Protein AF-A0A7Y3AX02-F1 (afdb_monomer)

pLDDT: mean 86.73, std 17.58, range [39.56, 98.75]

Radius of gyration: 23.25 Å; Cα contacts (8 Å, |Δi|>4):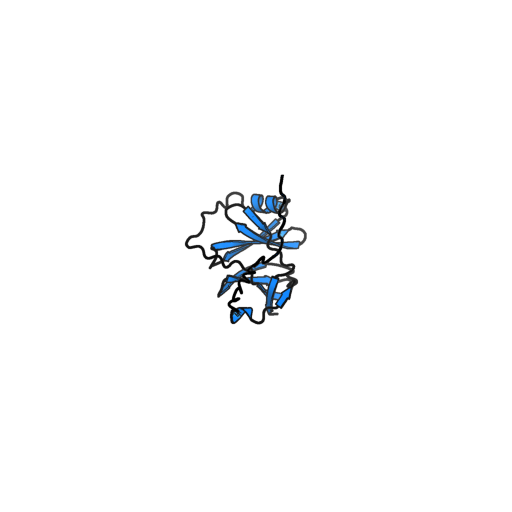 264; chains: 1; bounding box: 37×85×59 Å

Sequence (149 aa):
MKALKWGLALTGIILIFVAAETDKTSKITSNFTKGNPGIASMDKLAFGPEGILLIGDTKNAAIYAINTLDFKERAEAEEVNLKGLDQKIASSLGTTADQIQINDMAVNPISKSIYFSVNIIDGTPVLLKLKGQEFEHISLKDVSYDKIE

Solvent-accessible surface area (backbone atoms only — not comparable to full-atom values): 9103 Å² total; per-residue (Å²): 142,83,90,82,90,82,82,87,80,89,79,85,82,79,82,80,80,77,78,79,77,77,74,79,77,46,83,86,59,67,79,44,46,78,32,56,85,74,81,62,35,46,62,38,56,42,60,49,79,98,43,27,38,36,34,34,15,76,79,72,58,29,42,36,42,34,53,76,82,62,67,62,72,45,96,66,72,77,89,71,84,65,79,61,46,57,50,53,50,18,52,72,70,76,51,50,47,91,45,48,44,78,57,33,68,33,60,33,83,40,36,50,38,40,35,36,25,32,34,37,76,88,59,51,60,42,47,33,34,43,57,83,91,45,74,42,79,59,76,55,71,70,31,41,30,46,74,50,115

Mean predicted aligned error: 9.45 Å

Nearest PDB structures (foldseek):
  7pqh-assembly1_G  TM=2.485E-01  e=2.200E-01  Saccharomyces cerevisiae
  8g6f-assembly1_a  TM=6.626E-01  e=3.742E+00  Plasmodium falciparum Dd2
  8wt1-assembly1_H  TM=3.449E-01  e=4.715E+00  Geobacillus stearothermophilus ATCC 12980
  7wb4-assembly1_e  TM=2.553E-01  e=6.296E+00  Xenopus laevis

Structure (mmCIF, N/CA/C/O backbone):
data_AF-A0A7Y3AX02-F1
#
_entry.id   AF-A0A7Y3AX02-F1
#
loop_
_atom_site.group_PDB
_atom_site.id
_atom_site.type_symbol
_atom_site.label_atom_id
_atom_site.label_alt_id
_atom_site.label_comp_id
_atom_site.label_asym_id
_atom_site.label_entity_id
_atom_site.label_seq_id
_atom_site.pdbx_PDB_ins_code
_atom_site.Cartn_x
_atom_site.Cartn_y
_atom_site.Cartn_z
_atom_site.occupancy
_atom_site.B_iso_or_equiv
_atom_site.auth_seq_id
_atom_site.auth_comp_id
_atom_site.auth_asym_id
_atom_site.auth_atom_id
_atom_site.pdbx_PDB_model_num
ATOM 1 N N . MET A 1 1 ? 4.503 69.801 -35.755 1.00 48.28 1 MET A N 1
ATOM 2 C CA . MET A 1 1 ? 3.618 69.160 -36.751 1.00 48.28 1 MET A CA 1
ATOM 3 C C . MET A 1 1 ? 4.472 68.467 -37.796 1.00 48.28 1 MET A C 1
ATOM 5 O O . MET A 1 1 ? 5.161 69.167 -38.523 1.00 48.28 1 MET A O 1
ATOM 9 N N . LYS A 1 2 ? 4.463 67.131 -37.811 1.00 39.56 2 LYS A N 1
ATOM 10 C CA . LYS A 1 2 ? 4.639 66.238 -38.973 1.00 39.56 2 LYS A CA 1
ATOM 11 C C . LYS A 1 2 ? 4.629 64.806 -38.434 1.00 39.56 2 LYS A C 1
ATOM 13 O O . LYS A 1 2 ? 5.525 64.406 -37.701 1.00 39.56 2 LYS A O 1
ATOM 18 N N . ALA A 1 3 ? 3.541 64.100 -38.715 1.00 45.62 3 ALA A N 1
ATOM 19 C CA . ALA A 1 3 ? 3.373 62.687 -38.421 1.00 45.62 3 ALA A CA 1
ATOM 20 C C . ALA A 1 3 ? 4.117 61.856 -39.472 1.00 45.62 3 ALA A C 1
ATOM 22 O O . ALA A 1 3 ? 4.104 62.218 -40.648 1.00 45.62 3 ALA A O 1
ATOM 23 N N . LEU A 1 4 ? 4.703 60.728 -39.067 1.00 43.66 4 LEU A N 1
ATOM 24 C CA . LEU A 1 4 ? 5.120 59.689 -40.002 1.00 43.66 4 LEU A CA 1
ATOM 25 C C . LEU A 1 4 ? 4.962 58.316 -39.334 1.00 43.66 4 LEU A C 1
ATOM 27 O O . LEU A 1 4 ? 5.770 57.909 -38.507 1.00 43.66 4 LEU A O 1
ATOM 31 N N . LYS A 1 5 ? 3.858 57.641 -39.666 1.00 47.25 5 LYS A N 1
ATOM 32 C CA . LYS A 1 5 ? 3.598 56.234 -39.345 1.00 47.25 5 LYS A CA 1
ATOM 33 C C . LYS A 1 5 ? 4.244 55.368 -40.419 1.00 47.25 5 LYS A C 1
ATOM 35 O O . LYS A 1 5 ? 3.891 55.543 -41.580 1.00 47.25 5 LYS A O 1
ATOM 40 N N . TRP A 1 6 ? 5.106 54.428 -40.042 1.00 53.38 6 TRP A N 1
ATOM 41 C CA . TRP A 1 6 ? 5.475 53.275 -40.871 1.00 53.38 6 TRP A CA 1
ATOM 42 C C . TRP A 1 6 ? 5.346 52.026 -39.998 1.00 53.38 6 TRP A C 1
ATOM 44 O O . TRP A 1 6 ? 5.856 51.995 -38.880 1.00 53.38 6 TRP A O 1
ATOM 54 N N . GLY A 1 7 ? 4.551 51.067 -40.471 1.00 46.38 7 GLY A N 1
ATOM 55 C CA . GLY A 1 7 ? 4.242 49.816 -39.785 1.00 46.38 7 GLY A CA 1
ATOM 56 C C . GLY A 1 7 ? 5.002 48.611 -40.342 1.00 46.38 7 GLY A C 1
ATOM 57 O O . GLY A 1 7 ? 5.780 48.747 -41.282 1.00 46.38 7 GLY A O 1
ATOM 58 N N . LEU A 1 8 ? 4.646 47.447 -39.777 1.00 48.16 8 LEU A N 1
ATOM 59 C CA . LEU A 1 8 ? 5.100 46.070 -40.051 1.00 48.16 8 LEU A CA 1
ATOM 60 C C . LEU A 1 8 ? 6.547 45.760 -39.596 1.00 48.16 8 LEU A C 1
ATOM 62 O O . LEU A 1 8 ? 7.438 46.571 -39.769 1.00 48.16 8 LEU A O 1
ATOM 66 N N . ALA A 1 9 ? 6.870 44.612 -38.996 1.00 43.00 9 ALA A N 1
ATOM 67 C CA . ALA A 1 9 ? 6.220 43.307 -39.055 1.00 43.00 9 ALA A CA 1
ATOM 68 C C . ALA A 1 9 ? 6.463 42.473 -37.780 1.00 43.00 9 ALA A C 1
ATOM 70 O O . ALA A 1 9 ? 7.479 42.611 -37.102 1.00 43.00 9 ALA A O 1
ATOM 71 N N . LEU A 1 10 ? 5.505 41.584 -37.501 1.00 48.69 10 LEU A N 1
ATOM 72 C CA . LEU A 1 10 ? 5.609 40.463 -36.571 1.00 48.69 10 LEU A CA 1
ATOM 73 C C . LEU A 1 10 ? 6.804 39.563 -36.914 1.00 48.69 10 LEU A C 1
ATOM 75 O O . LEU A 1 10 ? 6.893 39.116 -38.051 1.00 48.69 10 LEU A O 1
ATOM 79 N N . THR A 1 11 ? 7.550 39.131 -35.898 1.00 46.09 11 THR A N 1
ATOM 80 C CA . THR A 1 11 ? 7.994 37.730 -35.771 1.00 46.09 11 THR A CA 1
ATOM 81 C C . THR A 1 11 ? 8.148 37.399 -34.290 1.00 46.09 11 THR A C 1
ATOM 83 O O . THR A 1 11 ? 9.202 37.606 -33.693 1.00 46.09 11 THR A O 1
ATOM 86 N N . GLY A 1 12 ? 7.068 36.912 -33.677 1.00 46.16 12 GLY A N 1
ATOM 87 C CA . GLY A 1 12 ? 7.151 36.213 -32.401 1.00 46.16 12 GLY A CA 1
ATOM 88 C C . GLY A 1 12 ? 7.689 34.811 -32.659 1.00 46.16 12 GLY A C 1
ATOM 89 O O . GLY A 1 12 ? 6.967 33.963 -33.173 1.00 46.16 12 GLY A O 1
ATOM 90 N N . ILE A 1 13 ? 8.957 34.572 -32.339 1.00 48.41 13 ILE A N 1
ATOM 91 C CA . ILE A 1 13 ? 9.505 33.218 -32.281 1.00 48.41 13 ILE A CA 1
ATOM 92 C C . ILE A 1 13 ? 9.170 32.683 -30.888 1.00 48.41 13 ILE A C 1
ATOM 94 O O . ILE A 1 13 ? 9.857 32.981 -29.914 1.00 48.41 13 ILE A O 1
ATOM 98 N N . ILE A 1 14 ? 8.078 31.927 -30.784 1.00 47.50 14 ILE A N 1
ATOM 99 C CA . ILE A 1 14 ? 7.813 31.089 -29.614 1.00 47.50 14 ILE A CA 1
ATOM 100 C C . ILE A 1 14 ? 8.584 29.788 -29.843 1.00 47.50 14 ILE A C 1
ATOM 102 O O . ILE A 1 14 ? 8.160 28.926 -30.609 1.00 47.50 14 ILE A O 1
ATOM 106 N N . LEU A 1 15 ? 9.749 29.668 -29.207 1.00 44.44 15 LEU A N 1
ATOM 107 C CA . LEU A 1 15 ? 10.471 28.402 -29.097 1.00 44.44 15 LEU A CA 1
ATOM 108 C C . LEU A 1 15 ? 9.724 27.518 -28.095 1.00 44.44 15 LEU A C 1
ATOM 110 O O . LEU A 1 15 ? 9.893 27.651 -26.885 1.00 44.44 15 LEU A O 1
ATOM 114 N N . ILE A 1 16 ? 8.879 26.624 -28.603 1.00 53.28 16 ILE A N 1
ATOM 115 C CA . ILE A 1 16 ? 8.335 25.524 -27.809 1.00 53.28 16 ILE A CA 1
ATOM 116 C C . ILE A 1 16 ? 9.463 24.500 -27.661 1.00 53.28 16 ILE A C 1
ATOM 118 O O . ILE A 1 16 ? 9.708 23.693 -28.555 1.00 53.28 16 ILE A O 1
ATOM 122 N N . PHE A 1 17 ? 10.177 24.549 -26.538 1.00 49.47 17 PHE A N 1
ATOM 123 C CA . PHE A 1 17 ? 11.014 23.435 -26.109 1.00 49.47 17 PHE A CA 1
ATOM 124 C C . PHE A 1 17 ? 10.088 22.307 -25.649 1.00 49.47 17 PHE A C 1
ATOM 126 O O . PHE A 1 17 ? 9.631 22.287 -24.509 1.00 49.47 17 PHE A O 1
ATOM 133 N N . VAL A 1 18 ? 9.786 21.371 -26.550 1.00 55.69 18 VAL A N 1
ATOM 134 C CA . VAL A 1 18 ? 9.287 20.055 -26.146 1.00 55.69 18 VAL A CA 1
ATOM 135 C C . VAL A 1 18 ? 10.484 19.316 -25.560 1.00 55.69 18 VAL A C 1
ATOM 137 O O . VAL A 1 18 ? 11.343 18.827 -26.292 1.00 55.69 18 VAL A O 1
ATOM 140 N N . ALA A 1 19 ? 10.580 19.288 -24.232 1.00 54.16 19 ALA A N 1
ATOM 141 C CA . ALA A 1 19 ? 11.444 18.337 -23.556 1.00 54.16 19 ALA A CA 1
ATOM 142 C C . ALA A 1 19 ? 10.863 16.944 -23.827 1.00 54.16 19 ALA A C 1
ATOM 144 O O . ALA A 1 19 ? 9.838 16.569 -23.265 1.00 54.16 19 ALA A O 1
ATOM 145 N N . ALA A 1 20 ? 11.473 16.206 -24.752 1.00 47.69 20 ALA A N 1
ATOM 146 C CA . ALA A 1 20 ? 11.227 14.781 -24.865 1.00 47.69 20 ALA A CA 1
ATOM 147 C C . ALA A 1 20 ? 11.852 14.126 -23.628 1.00 47.69 20 ALA A C 1
ATOM 149 O O . ALA A 1 20 ? 13.065 13.926 -23.570 1.00 47.69 20 ALA A O 1
ATOM 150 N N . GLU A 1 21 ? 11.039 13.847 -22.612 1.00 49.75 21 GLU A N 1
ATOM 151 C CA . GLU A 1 21 ? 11.429 12.922 -21.556 1.00 49.75 21 GLU A CA 1
ATOM 152 C C . GLU A 1 21 ? 11.563 11.544 -22.208 1.00 49.75 21 GLU A C 1
ATOM 154 O O . GLU A 1 21 ? 10.583 10.909 -22.592 1.00 49.75 21 GLU A O 1
ATOM 159 N N . THR A 1 22 ? 12.800 11.097 -22.423 1.00 49.03 22 THR A N 1
ATOM 160 C CA . THR A 1 22 ? 13.074 9.685 -22.691 1.00 49.03 22 THR A CA 1
ATOM 161 C C . THR A 1 22 ? 12.684 8.906 -21.446 1.00 49.03 22 THR A C 1
ATOM 163 O O . THR A 1 22 ? 13.494 8.756 -20.529 1.00 49.03 22 THR A O 1
ATOM 166 N N . ASP A 1 23 ? 11.445 8.421 -21.419 1.00 56.19 23 ASP A N 1
ATOM 167 C CA . ASP A 1 23 ? 11.031 7.356 -20.520 1.00 56.19 23 ASP A CA 1
ATOM 168 C C . ASP A 1 23 ? 12.013 6.203 -20.720 1.00 56.19 23 ASP A C 1
ATOM 170 O O . ASP A 1 23 ? 12.037 5.544 -21.762 1.00 56.19 23 ASP A O 1
ATOM 174 N N . LYS A 1 24 ? 12.881 5.974 -19.732 1.00 56.22 24 LYS A N 1
ATOM 175 C CA . LYS A 1 24 ? 13.666 4.745 -19.665 1.00 56.22 24 LYS A CA 1
ATOM 176 C C . LYS A 1 24 ? 12.666 3.619 -19.437 1.00 56.22 24 LYS A C 1
ATOM 178 O O . LYS A 1 24 ? 12.346 3.299 -18.297 1.00 56.22 24 LYS A O 1
ATOM 183 N N . THR A 1 25 ? 12.131 3.052 -20.515 1.00 56.31 25 THR A N 1
ATOM 184 C CA . THR A 1 25 ? 11.247 1.893 -20.432 1.00 56.31 25 THR A CA 1
ATOM 185 C C . THR A 1 25 ? 12.063 0.745 -19.857 1.00 56.31 25 THR A C 1
ATOM 187 O O . THR A 1 25 ? 12.933 0.178 -20.520 1.00 56.31 25 THR A O 1
ATOM 190 N N . SER A 1 26 ? 11.839 0.452 -18.580 1.00 72.44 26 SER A N 1
ATOM 191 C CA . SER A 1 26 ? 12.460 -0.689 -17.931 1.00 72.44 26 SER A CA 1
ATOM 192 C C . SER A 1 26 ? 11.988 -1.978 -18.594 1.00 72.44 26 SER A C 1
ATOM 194 O O . SER A 1 26 ? 10.818 -2.125 -18.956 1.00 72.44 26 SER A O 1
ATOM 196 N N . LYS A 1 27 ? 12.894 -2.954 -18.707 1.00 82.88 27 LYS A N 1
ATOM 197 C CA . LYS A 1 27 ? 12.533 -4.300 -19.161 1.00 82.88 27 LYS A CA 1
ATOM 198 C C . LYS A 1 27 ? 11.466 -4.921 -18.245 1.00 82.88 27 LYS A C 1
ATOM 200 O O . LYS A 1 27 ? 10.611 -5.645 -18.747 1.00 82.88 27 LYS A O 1
ATOM 205 N N . ILE A 1 28 ? 11.491 -4.613 -16.944 1.00 84.88 28 ILE A N 1
ATOM 206 C CA . ILE A 1 28 ? 10.581 -5.171 -15.931 1.00 84.88 28 ILE A CA 1
ATOM 207 C C . ILE A 1 28 ? 9.157 -4.634 -16.105 1.00 84.88 28 ILE A C 1
ATOM 209 O O . ILE A 1 28 ? 8.206 -5.397 -15.987 1.00 84.88 28 ILE A O 1
ATOM 213 N N . THR A 1 29 ? 8.996 -3.351 -16.438 1.00 91.00 29 THR A N 1
ATOM 214 C CA . THR A 1 29 ? 7.672 -2.709 -16.546 1.00 91.00 29 THR A CA 1
ATOM 215 C C . THR A 1 29 ? 7.134 -2.637 -17.974 1.00 91.00 29 THR A C 1
ATOM 217 O O . THR A 1 29 ? 6.061 -2.086 -18.202 1.00 91.00 29 THR A O 1
ATOM 220 N N . SER A 1 30 ? 7.846 -3.214 -18.947 1.00 89.56 30 SER A N 1
ATOM 221 C CA . SER A 1 30 ? 7.499 -3.132 -20.373 1.00 89.56 30 SER A CA 1
ATOM 222 C C . SER A 1 30 ? 6.123 -3.715 -20.726 1.00 89.56 30 SER A C 1
ATOM 224 O O . SER A 1 30 ? 5.490 -3.242 -21.666 1.00 89.56 30 SER A O 1
ATOM 226 N N . ASN A 1 31 ? 5.643 -4.690 -19.948 1.00 91.56 31 ASN A N 1
ATOM 227 C CA . ASN A 1 31 ? 4.339 -5.335 -20.133 1.00 91.56 31 ASN A CA 1
ATOM 228 C C . ASN A 1 31 ? 3.250 -4.797 -19.195 1.00 91.56 31 ASN A C 1
ATOM 230 O O . ASN A 1 31 ? 2.142 -5.330 -19.186 1.00 91.56 31 ASN A O 1
ATOM 234 N N . PHE A 1 32 ? 3.544 -3.769 -18.393 1.00 96.06 32 PHE A N 1
ATOM 235 C CA . PHE A 1 32 ? 2.556 -3.233 -17.466 1.00 96.06 32 PHE A CA 1
ATOM 236 C C . PHE A 1 32 ? 1.424 -2.558 -18.240 1.00 96.06 32 PHE A C 1
ATOM 238 O O . PHE A 1 32 ? 1.636 -1.832 -19.214 1.00 96.06 32 PHE A O 1
ATOM 245 N N . THR A 1 33 ? 0.208 -2.764 -17.758 1.00 96.44 33 THR A N 1
ATOM 246 C CA . THR A 1 33 ? -0.993 -2.092 -18.253 1.00 96.44 33 THR A CA 1
ATOM 247 C C . THR A 1 33 ? -1.342 -0.917 -17.345 1.00 96.44 33 THR A C 1
ATOM 249 O O . THR A 1 33 ? -0.938 -0.884 -16.185 1.00 96.44 33 THR A O 1
ATOM 252 N N . LYS A 1 34 ? -2.068 0.080 -17.864 1.00 97.12 34 LYS A N 1
ATOM 253 C CA . LYS A 1 34 ? -2.569 1.201 -17.056 1.00 97.12 34 LYS A CA 1
ATOM 254 C C . LYS A 1 34 ? -4.038 1.009 -16.703 1.00 97.12 34 LYS A C 1
ATOM 256 O O . LYS A 1 34 ? -4.830 0.617 -17.559 1.00 97.12 34 LYS A O 1
ATOM 261 N N . GLY A 1 35 ? -4.393 1.318 -15.461 1.00 97.31 35 GLY A N 1
ATOM 262 C CA . GLY A 1 35 ? -5.774 1.364 -14.996 1.00 97.31 35 GLY A CA 1
ATOM 263 C C . GLY A 1 35 ? -5.899 1.008 -13.520 1.00 97.31 35 GLY A C 1
ATOM 264 O O . GLY A 1 35 ? -4.959 1.171 -12.744 1.00 97.31 35 GLY A O 1
ATOM 265 N N . ASN A 1 36 ? -7.072 0.506 -13.137 1.00 97.25 36 ASN A N 1
ATOM 266 C CA . ASN A 1 36 ? -7.322 0.027 -11.784 1.00 97.25 36 ASN A CA 1
ATOM 267 C C . ASN A 1 36 ? -7.053 -1.489 -11.699 1.00 97.25 36 ASN A C 1
ATOM 269 O O . ASN A 1 36 ? -7.736 -2.242 -12.396 1.00 97.25 36 ASN A O 1
ATOM 273 N N . PRO A 1 37 ? -6.114 -1.953 -10.854 1.00 96.75 37 PRO A N 1
ATOM 274 C CA . PRO A 1 37 ? -5.799 -3.374 -10.702 1.00 96.75 37 PRO A CA 1
ATOM 275 C C . PRO A 1 37 ? -6.913 -4.194 -10.035 1.00 96.75 37 PRO A C 1
ATOM 277 O O . PRO A 1 37 ? -6.868 -5.422 -10.065 1.00 96.75 37 PRO A O 1
ATOM 280 N N . GLY A 1 38 ? -7.920 -3.544 -9.441 1.00 96.31 38 GLY A N 1
ATOM 281 C CA . GLY A 1 38 ? -9.031 -4.230 -8.783 1.00 96.31 38 GLY A CA 1
ATOM 282 C C . GLY A 1 38 ? -8.631 -4.925 -7.480 1.00 96.31 38 GLY A C 1
ATOM 283 O O . GLY A 1 38 ? -9.249 -5.922 -7.115 1.00 96.31 38 GLY A O 1
ATOM 284 N N . ILE A 1 39 ? -7.604 -4.409 -6.796 1.00 97.38 39 ILE A N 1
ATOM 285 C CA . ILE A 1 39 ? -7.120 -4.939 -5.515 1.00 97.38 39 ILE A CA 1
ATOM 286 C C . ILE A 1 39 ? -8.245 -4.890 -4.471 1.00 97.38 39 ILE A C 1
ATOM 288 O O . ILE A 1 39 ? -8.813 -3.828 -4.207 1.00 97.38 39 ILE A O 1
ATOM 292 N N . ALA A 1 40 ? -8.547 -6.039 -3.871 1.00 97.06 40 ALA A N 1
ATOM 293 C CA . ALA A 1 40 ? -9.605 -6.249 -2.888 1.00 97.06 40 ALA A CA 1
ATOM 294 C C . ALA A 1 40 ? -9.073 -6.363 -1.446 1.00 97.06 40 ALA A C 1
ATOM 296 O O . ALA A 1 40 ? -9.809 -6.089 -0.485 1.00 97.06 40 ALA A O 1
ATOM 297 N N . SER A 1 41 ? -7.807 -6.749 -1.274 1.00 97.44 41 SER A N 1
ATOM 298 C CA . SER A 1 41 ? -7.068 -6.656 -0.011 1.00 97.44 41 SER A CA 1
ATOM 299 C C . SER A 1 41 ? -5.577 -6.400 -0.238 1.00 97.44 41 SER A C 1
ATOM 301 O O . SER A 1 41 ? -5.029 -6.667 -1.302 1.00 97.44 41 SER A O 1
ATOM 303 N N . MET A 1 42 ? -4.914 -5.840 0.773 1.00 97.62 42 MET A N 1
ATOM 304 C CA . MET A 1 42 ? -3.478 -5.546 0.752 1.00 97.62 42 MET A CA 1
ATOM 305 C C . MET A 1 42 ? -2.821 -6.181 1.979 1.00 97.62 42 MET A C 1
ATOM 307 O O . MET A 1 42 ? -2.445 -5.503 2.927 1.00 97.62 42 MET A O 1
ATOM 311 N N . ASP A 1 43 ? -2.732 -7.501 2.024 1.00 96.19 43 ASP A N 1
ATOM 312 C CA . ASP A 1 43 ? -2.329 -8.216 3.243 1.00 96.19 43 ASP A CA 1
ATOM 313 C C . ASP A 1 43 ? -0.810 -8.199 3.464 1.00 96.19 43 ASP A C 1
ATOM 315 O O . ASP A 1 43 ? -0.327 -8.309 4.598 1.00 96.19 43 ASP A O 1
ATOM 319 N N . LYS A 1 44 ? -0.056 -8.068 2.365 1.00 97.88 44 LYS A N 1
ATOM 320 C CA . LYS A 1 44 ? 1.404 -7.973 2.362 1.00 97.88 44 LYS A CA 1
ATOM 321 C C . LYS A 1 44 ? 1.904 -6.947 1.364 1.00 97.88 44 LYS A C 1
ATOM 323 O O . LYS A 1 44 ? 1.379 -6.862 0.255 1.00 97.88 44 LYS A O 1
ATOM 328 N N . LEU A 1 45 ? 2.946 -6.220 1.757 1.00 98.75 45 LEU A N 1
ATOM 329 C CA . LEU A 1 45 ? 3.671 -5.270 0.926 1.00 98.75 45 LEU A CA 1
ATOM 330 C C . LEU A 1 45 ? 5.146 -5.667 0.845 1.00 98.75 45 LEU A C 1
ATOM 332 O O . LEU A 1 45 ? 5.781 -5.989 1.846 1.00 98.75 45 LEU A O 1
ATOM 336 N N . ALA A 1 46 ? 5.723 -5.582 -0.346 1.00 98.44 46 ALA A N 1
ATOM 337 C CA . ALA A 1 46 ? 7.164 -5.694 -0.539 1.00 98.44 46 ALA A CA 1
ATOM 338 C C . ALA A 1 46 ? 7.606 -4.804 -1.697 1.00 98.44 46 ALA A C 1
ATOM 340 O O . ALA A 1 46 ? 6.826 -4.530 -2.600 1.00 98.44 46 ALA A O 1
ATOM 341 N N . PHE A 1 47 ? 8.864 -4.376 -1.706 1.00 97.88 47 PHE A N 1
ATOM 342 C CA . PHE A 1 47 ? 9.435 -3.702 -2.869 1.00 97.88 47 PHE A CA 1
ATOM 343 C C . PHE A 1 47 ? 10.355 -4.653 -3.624 1.00 97.88 47 PHE A C 1
ATOM 345 O O . PHE A 1 47 ? 11.293 -5.213 -3.055 1.00 97.88 47 PHE A O 1
ATOM 352 N N . GLY A 1 48 ? 10.066 -4.830 -4.909 1.00 93.12 48 GLY A N 1
ATOM 353 C CA . GLY A 1 48 ? 10.922 -5.538 -5.846 1.00 93.12 48 GLY A CA 1
ATOM 354 C C . GLY A 1 48 ? 12.046 -4.652 -6.396 1.00 93.12 48 GLY A C 1
ATOM 355 O O . GLY A 1 48 ? 12.239 -3.510 -5.959 1.00 93.12 48 GLY A O 1
ATOM 356 N N . PRO A 1 49 ? 12.796 -5.167 -7.386 1.0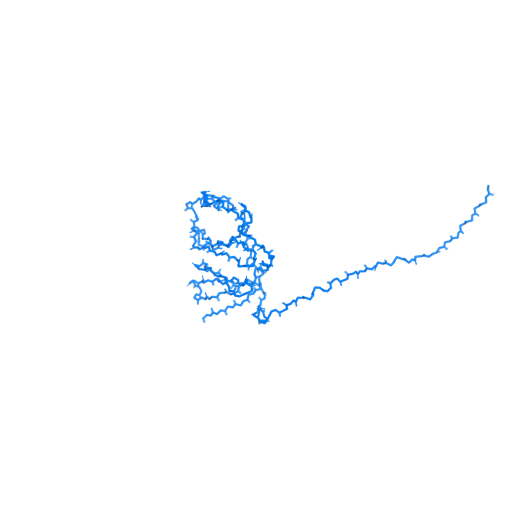0 90.19 49 PRO A N 1
ATOM 357 C CA . PRO A 1 49 ? 13.763 -4.376 -8.133 1.00 90.19 49 PRO A CA 1
ATOM 358 C C . PRO A 1 49 ? 13.132 -3.103 -8.698 1.00 90.19 49 PRO A C 1
ATOM 360 O O . PRO A 1 49 ? 11.932 -3.052 -8.960 1.00 90.19 49 PRO A O 1
ATOM 363 N N . GLU A 1 50 ? 13.957 -2.074 -8.878 1.00 90.38 50 GLU A N 1
ATOM 364 C CA . GLU A 1 50 ? 13.539 -0.788 -9.449 1.00 90.38 50 GLU A CA 1
ATOM 365 C C . GLU A 1 50 ? 12.428 -0.067 -8.664 1.00 90.38 50 GLU A C 1
ATOM 367 O O . GLU A 1 50 ? 11.852 0.886 -9.168 1.00 90.38 50 GLU A O 1
ATOM 372 N N . GLY A 1 51 ? 12.144 -0.465 -7.417 1.00 94.12 51 GLY A N 1
ATOM 373 C CA . GLY A 1 51 ? 11.145 0.205 -6.579 1.00 94.12 51 GLY A CA 1
ATOM 374 C C . GLY A 1 51 ? 9.697 -0.128 -6.946 1.00 94.12 51 GLY A C 1
ATOM 375 O O . GLY A 1 51 ? 8.790 0.606 -6.561 1.00 94.12 51 GLY A O 1
ATOM 376 N N . ILE A 1 52 ? 9.464 -1.2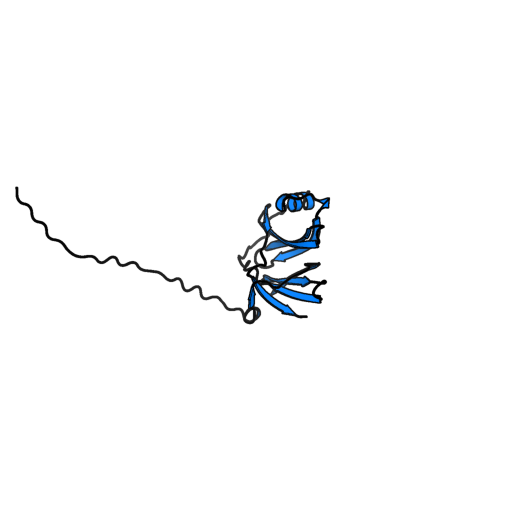33 -7.658 1.00 96.88 52 ILE A N 1
ATOM 377 C CA . ILE A 1 52 ? 8.114 -1.730 -7.941 1.00 96.88 52 ILE A CA 1
ATOM 378 C C . ILE A 1 52 ? 7.487 -2.278 -6.658 1.00 96.88 52 ILE A C 1
ATOM 380 O O . ILE A 1 52 ? 8.074 -3.127 -5.986 1.00 96.88 52 ILE A O 1
ATOM 384 N N . LEU A 1 53 ? 6.292 -1.796 -6.320 1.00 98.38 53 LEU A N 1
ATOM 385 C CA . LEU A 1 53 ? 5.549 -2.237 -5.145 1.00 98.38 53 LEU A CA 1
ATOM 386 C C . LEU A 1 53 ? 4.801 -3.532 -5.464 1.00 98.38 53 LEU A C 1
ATOM 388 O O . LEU A 1 53 ? 3.960 -3.565 -6.354 1.00 98.38 53 LEU A O 1
ATOM 392 N N . LEU A 1 54 ? 5.085 -4.585 -4.713 1.00 98.25 54 LEU A N 1
ATOM 393 C CA . LEU A 1 54 ? 4.370 -5.850 -4.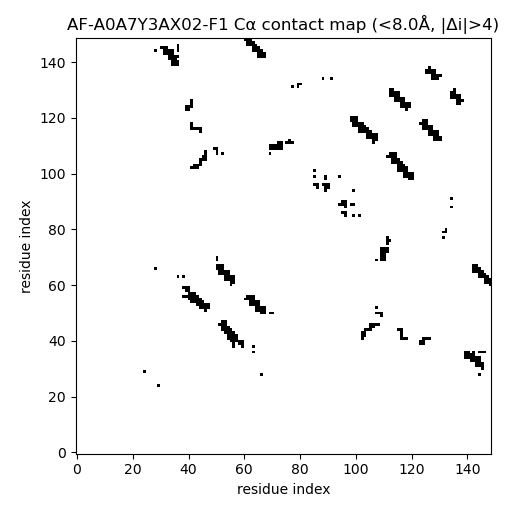748 1.00 98.25 54 LEU A CA 1
ATOM 394 C C . LEU A 1 54 ? 3.310 -5.864 -3.647 1.00 98.25 54 LEU A C 1
ATOM 396 O O . LEU A 1 54 ? 3.618 -5.579 -2.487 1.00 98.25 54 LEU A O 1
ATOM 400 N N . ILE A 1 55 ? 2.079 -6.210 -4.013 1.00 98.62 55 ILE A N 1
ATOM 401 C CA . ILE A 1 55 ? 0.927 -6.276 -3.113 1.00 98.62 55 ILE A CA 1
ATOM 402 C C . ILE A 1 55 ? 0.352 -7.687 -3.165 1.00 98.62 55 ILE A C 1
ATOM 404 O O . ILE A 1 55 ? -0.057 -8.152 -4.228 1.00 98.62 55 ILE A O 1
ATOM 408 N N . GLY A 1 56 ? 0.318 -8.357 -2.015 1.00 98.38 56 GLY A N 1
ATOM 409 C CA . GLY A 1 56 ? -0.388 -9.625 -1.850 1.00 98.38 56 GLY A CA 1
ATOM 410 C C . GLY A 1 56 ? -1.858 -9.388 -1.518 1.00 98.38 56 GLY A C 1
ATOM 411 O O . GLY A 1 56 ? -2.159 -8.752 -0.5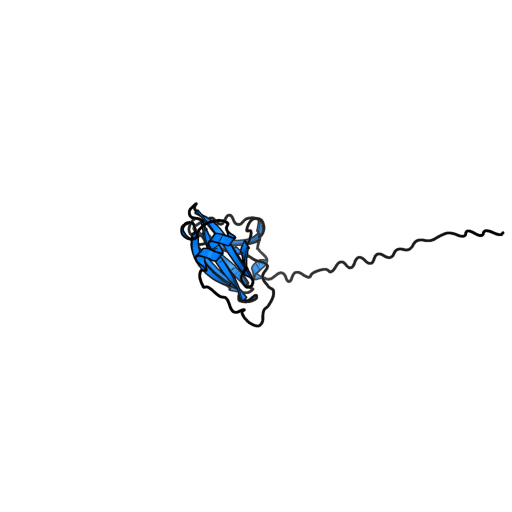06 1.00 98.38 56 GLY A O 1
ATOM 412 N N . ASP A 1 57 ? -2.747 -9.923 -2.349 1.00 98.19 57 ASP A N 1
ATOM 413 C CA . ASP A 1 57 ? -4.198 -9.826 -2.209 1.00 98.19 57 ASP A CA 1
ATOM 414 C C . ASP A 1 57 ? -4.782 -11.220 -1.971 1.00 98.19 57 ASP A C 1
ATOM 416 O O . ASP A 1 57 ? -4.957 -12.021 -2.894 1.00 98.19 57 ASP A O 1
ATOM 420 N N . THR A 1 58 ? -5.062 -11.537 -0.707 1.00 96.38 58 THR A N 1
ATOM 421 C CA . THR A 1 58 ? -5.610 -12.848 -0.341 1.00 96.38 58 THR A CA 1
ATOM 422 C C . THR A 1 58 ? -7.053 -13.043 -0.795 1.00 96.38 58 THR A C 1
ATOM 424 O O . THR A 1 58 ? -7.459 -14.188 -0.992 1.00 96.38 58 THR A O 1
ATOM 427 N N . LYS A 1 59 ? -7.831 -11.971 -1.002 1.00 96.88 59 LYS A N 1
ATOM 428 C CA . LYS A 1 59 ? -9.224 -12.085 -1.460 1.00 96.88 59 LYS A CA 1
ATOM 429 C C . LYS A 1 59 ? -9.308 -12.439 -2.942 1.00 96.88 59 LYS A C 1
ATOM 431 O O . LYS A 1 59 ? -10.170 -13.229 -3.319 1.00 96.88 59 LYS A O 1
ATOM 436 N N . ASN A 1 60 ? -8.412 -11.887 -3.755 1.00 97.69 60 ASN A N 1
ATOM 437 C CA . ASN A 1 60 ? -8.305 -12.214 -5.177 1.00 97.69 60 ASN A CA 1
ATOM 438 C C . ASN A 1 60 ? -7.366 -13.401 -5.459 1.00 97.69 60 ASN A C 1
ATOM 440 O O . ASN A 1 60 ? -7.281 -13.829 -6.604 1.00 97.69 60 ASN A O 1
ATOM 444 N N . ALA A 1 61 ? -6.678 -13.929 -4.438 1.00 97.75 61 ALA A N 1
ATOM 445 C CA . ALA A 1 61 ? -5.635 -14.949 -4.574 1.00 97.75 61 ALA A CA 1
ATOM 446 C C . ALA A 1 61 ? -4.537 -14.549 -5.580 1.00 97.75 61 ALA A C 1
ATOM 448 O O . ALA A 1 61 ? -4.058 -15.375 -6.348 1.00 97.75 61 ALA A O 1
ATOM 449 N N . ALA A 1 62 ? -4.140 -13.274 -5.562 1.00 98.19 62 ALA A N 1
ATOM 450 C CA . ALA A 1 62 ? -3.262 -12.690 -6.567 1.00 98.19 62 ALA A CA 1
ATOM 451 C C . ALA A 1 62 ? -2.103 -11.904 -5.943 1.00 98.19 62 ALA A C 1
ATOM 453 O O . ALA A 1 62 ? -2.171 -11.429 -4.804 1.00 98.19 62 ALA A O 1
ATOM 454 N N . ILE A 1 63 ? -1.039 -11.724 -6.726 1.00 98.00 63 ILE A N 1
ATOM 455 C CA . ILE A 1 63 ? 0.033 -10.770 -6.431 1.00 98.00 63 ILE A CA 1
ATOM 456 C C . ILE A 1 63 ? 0.042 -9.710 -7.526 1.00 98.00 63 ILE A C 1
ATOM 458 O O . ILE A 1 63 ? 0.147 -10.024 -8.712 1.00 98.00 63 ILE A O 1
ATOM 462 N N . TYR A 1 64 ? -0.018 -8.449 -7.117 1.00 98.19 64 TYR A N 1
ATOM 463 C CA . TYR A 1 64 ? 0.025 -7.299 -8.012 1.00 98.19 64 TYR A CA 1
ATOM 464 C C . TYR A 1 64 ? 1.386 -6.624 -7.941 1.00 98.19 64 TYR A C 1
ATOM 466 O O . TYR A 1 64 ? 1.907 -6.392 -6.853 1.00 98.19 64 TYR A O 1
ATOM 474 N N . ALA A 1 65 ? 1.935 -6.260 -9.094 1.00 97.81 65 ALA A N 1
ATOM 475 C CA . ALA A 1 65 ? 3.126 -5.435 -9.210 1.00 97.81 65 ALA A CA 1
ATOM 476 C C . ALA A 1 65 ? 2.715 -4.039 -9.681 1.00 97.81 65 ALA A C 1
ATOM 478 O O . ALA A 1 65 ? 2.223 -3.884 -10.792 1.00 97.81 65 ALA A O 1
ATOM 479 N N . ILE A 1 66 ? 2.904 -3.026 -8.839 1.00 97.88 66 ILE A N 1
ATOM 480 C CA . ILE A 1 66 ? 2.484 -1.644 -9.075 1.00 97.88 66 ILE A CA 1
ATOM 481 C C . ILE A 1 66 ? 3.714 -0.755 -9.242 1.00 97.88 66 ILE A C 1
ATOM 483 O O . ILE A 1 66 ? 4.580 -0.674 -8.368 1.00 97.88 66 ILE A O 1
ATOM 487 N N . ASN A 1 67 ? 3.765 -0.020 -10.347 1.00 96.25 67 ASN A N 1
ATOM 488 C CA . ASN A 1 67 ? 4.699 1.079 -10.512 1.00 96.25 67 ASN A CA 1
ATOM 489 C C . ASN A 1 67 ? 4.114 2.343 -9.854 1.00 96.25 67 ASN A C 1
ATOM 491 O O . ASN A 1 67 ? 3.214 2.982 -10.398 1.00 96.25 67 ASN A O 1
ATOM 495 N N . THR A 1 68 ? 4.637 2.699 -8.678 1.00 94.94 68 THR A N 1
ATOM 496 C CA . THR A 1 68 ? 4.200 3.864 -7.885 1.00 94.94 68 THR A CA 1
ATOM 497 C C . THR A 1 68 ? 4.791 5.193 -8.362 1.00 94.94 68 THR A C 1
ATOM 499 O O . THR A 1 68 ? 4.469 6.234 -7.794 1.00 94.94 68 THR A O 1
ATOM 502 N N . LEU A 1 69 ? 5.672 5.171 -9.372 1.00 93.75 69 LEU A N 1
ATOM 503 C CA . LEU A 1 69 ? 6.437 6.323 -9.869 1.00 93.75 69 LEU A CA 1
ATOM 504 C C . LEU A 1 69 ? 7.310 7.012 -8.800 1.00 93.75 69 LEU A C 1
ATOM 506 O O . LEU A 1 69 ? 7.792 8.131 -8.985 1.00 93.75 69 LEU A O 1
ATOM 510 N N . ASP A 1 70 ? 7.553 6.340 -7.675 1.00 93.75 70 ASP A N 1
ATOM 511 C CA . ASP A 1 70 ? 8.312 6.866 -6.545 1.00 93.75 70 ASP A CA 1
ATOM 512 C C . ASP A 1 70 ? 9.806 6.542 -6.672 1.00 93.75 70 ASP A C 1
ATOM 514 O O . ASP A 1 70 ? 10.366 5.739 -5.926 1.00 93.75 70 ASP A O 1
ATOM 518 N N . PHE A 1 71 ? 10.451 7.177 -7.651 1.00 92.06 71 PHE A N 1
ATOM 519 C CA . PHE A 1 71 ? 11.850 6.919 -8.020 1.00 92.06 71 PHE A CA 1
ATOM 520 C C . PHE A 1 71 ? 12.817 8.026 -7.607 1.00 92.06 71 PHE A C 1
ATOM 522 O O . PHE A 1 71 ? 13.981 8.022 -8.004 1.00 92.06 71 PHE A O 1
ATOM 529 N N . LYS A 1 72 ? 12.349 9.007 -6.829 1.00 91.19 72 LYS A N 1
ATOM 530 C CA . LYS A 1 72 ? 13.203 10.103 -6.376 1.00 91.19 72 LYS A CA 1
ATOM 531 C C . LYS A 1 72 ? 14.210 9.574 -5.360 1.00 91.19 72 LYS A C 1
ATOM 533 O O . LYS A 1 72 ? 13.866 9.418 -4.193 1.00 91.19 72 LYS A O 1
ATOM 538 N N . GLU A 1 73 ? 15.435 9.327 -5.810 1.00 92.38 73 GLU A N 1
ATOM 539 C CA . GLU A 1 73 ? 16.526 8.845 -4.966 1.00 92.38 73 GLU A CA 1
ATOM 540 C C . GLU A 1 73 ? 16.748 9.745 -3.747 1.00 92.38 73 GLU A C 1
ATOM 542 O O . GLU A 1 73 ? 16.767 10.979 -3.841 1.00 92.38 73 GLU A O 1
ATOM 547 N N . ARG A 1 74 ? 16.943 9.105 -2.593 1.00 89.56 74 ARG A N 1
ATOM 548 C CA . ARG A 1 74 ? 17.327 9.769 -1.349 1.00 89.56 74 ARG A CA 1
ATOM 549 C C . ARG A 1 74 ? 18.522 9.039 -0.737 1.00 89.56 74 ARG A C 1
ATOM 551 O O . ARG A 1 74 ? 18.489 7.821 -0.570 1.00 89.56 74 ARG A O 1
ATOM 558 N N . ALA A 1 75 ? 19.565 9.801 -0.408 1.00 86.38 75 ALA A N 1
ATOM 559 C CA . ALA A 1 75 ? 20.808 9.261 0.145 1.00 86.38 75 ALA A CA 1
ATOM 560 C C . ALA A 1 75 ? 20.605 8.625 1.530 1.00 86.38 75 ALA A C 1
ATOM 562 O O . ALA A 1 75 ? 21.162 7.567 1.812 1.00 86.38 75 ALA A O 1
ATOM 563 N N . GLU A 1 76 ? 19.767 9.239 2.367 1.00 85.31 76 GLU A N 1
ATOM 564 C CA . GLU A 1 76 ? 19.517 8.812 3.745 1.00 85.31 76 GLU A CA 1
ATOM 565 C C . GLU A 1 76 ? 18.016 8.727 4.026 1.00 85.31 76 GLU A C 1
ATOM 567 O O . GLU A 1 76 ? 17.218 9.411 3.389 1.00 85.31 76 GLU A O 1
ATOM 572 N N . ALA A 1 77 ? 17.615 7.873 4.965 1.00 83.50 77 ALA A N 1
ATOM 573 C CA . ALA A 1 77 ? 16.238 7.855 5.447 1.00 83.50 77 ALA A CA 1
ATOM 574 C C . ALA A 1 77 ? 16.011 9.017 6.428 1.00 83.50 77 ALA A C 1
ATOM 576 O O . ALA A 1 77 ? 16.892 9.346 7.218 1.00 83.50 77 ALA A O 1
ATOM 577 N N . GLU A 1 78 ? 14.826 9.623 6.387 1.00 84.25 78 GLU A N 1
ATOM 578 C CA . GLU A 1 78 ? 14.425 10.621 7.383 1.00 84.25 78 GLU A CA 1
ATOM 579 C C . GLU A 1 78 ? 14.067 9.925 8.704 1.00 84.25 78 GLU A C 1
ATOM 581 O O . GLU A 1 78 ? 13.506 8.826 8.703 1.00 84.25 78 GLU A O 1
ATOM 586 N N . GLU A 1 79 ? 14.374 10.559 9.837 1.00 87.12 79 GLU A N 1
ATOM 587 C CA . GLU A 1 79 ? 13.913 10.070 11.136 1.00 87.12 79 GLU A CA 1
ATOM 588 C C . GLU A 1 79 ? 12.388 10.199 11.222 1.00 87.12 79 GLU A C 1
ATOM 590 O O . GLU A 1 79 ? 11.818 11.269 10.993 1.00 87.12 79 GLU A O 1
ATOM 595 N N . VAL A 1 80 ? 11.718 9.100 11.571 1.00 87.19 80 VAL A N 1
ATOM 596 C CA . VAL A 1 80 ? 10.259 9.042 11.660 1.00 87.19 80 VAL A CA 1
ATOM 597 C C . VAL A 1 80 ? 9.830 8.778 13.096 1.00 87.19 80 VAL A C 1
ATOM 599 O O . VAL A 1 80 ? 10.172 7.759 13.695 1.00 87.19 80 VAL A O 1
ATOM 602 N N . ASN A 1 81 ? 8.987 9.661 13.632 1.00 85.94 81 ASN A N 1
ATOM 603 C CA . ASN A 1 81 ? 8.365 9.463 14.934 1.00 85.94 81 ASN A CA 1
ATOM 604 C C . ASN A 1 81 ? 7.066 8.646 14.825 1.00 85.94 81 ASN A C 1
ATOM 606 O O . ASN A 1 81 ? 6.001 9.172 14.476 1.00 85.94 81 ASN A O 1
ATOM 610 N N . LEU A 1 82 ? 7.152 7.375 15.220 1.00 85.75 82 LEU A N 1
ATOM 611 C CA . LEU A 1 82 ? 6.040 6.419 15.213 1.00 85.75 82 LEU A CA 1
ATOM 612 C C . LEU A 1 82 ? 5.142 6.481 16.461 1.00 85.75 82 LEU A C 1
ATOM 614 O O . LEU A 1 82 ? 4.216 5.681 16.591 1.00 85.75 82 LEU A O 1
ATOM 618 N N . LYS A 1 83 ? 5.373 7.411 17.397 1.00 93.12 83 LYS A N 1
ATOM 619 C CA . LYS A 1 83 ? 4.502 7.556 18.569 1.00 93.12 83 LYS A CA 1
ATOM 620 C C . LYS A 1 83 ? 3.081 7.907 18.123 1.00 93.12 83 LYS A C 1
ATOM 622 O O . LYS A 1 83 ? 2.875 8.923 17.454 1.00 93.12 83 LYS A O 1
ATOM 627 N N . GLY A 1 84 ? 2.129 7.071 18.534 1.00 94.12 84 GLY A N 1
ATOM 628 C CA . GLY A 1 84 ? 0.713 7.201 18.196 1.00 94.12 84 GLY A CA 1
ATOM 629 C C . GLY A 1 84 ? 0.413 7.062 16.702 1.00 94.12 84 GLY A C 1
ATOM 630 O O . GLY A 1 84 ? -0.387 7.818 16.152 1.00 94.12 84 GLY A O 1
ATOM 631 N N . LEU A 1 85 ? 1.139 6.171 16.017 1.00 94.38 85 LEU A N 1
ATOM 632 C CA . LEU A 1 85 ? 1.028 5.946 14.575 1.00 94.38 85 LEU A CA 1
ATOM 633 C C . LEU A 1 85 ? -0.411 5.654 14.128 1.00 94.38 85 LEU A C 1
ATOM 635 O O . LEU A 1 85 ? -0.888 6.248 13.166 1.00 94.38 85 LEU A O 1
ATOM 639 N N . ASP A 1 86 ? -1.095 4.766 14.841 1.00 95.19 86 ASP A N 1
ATOM 640 C CA . ASP A 1 86 ? -2.487 4.387 14.616 1.00 95.19 86 ASP A CA 1
ATOM 641 C C . ASP A 1 86 ? -3.430 5.589 14.724 1.00 95.19 86 ASP A C 1
ATOM 643 O O . ASP A 1 86 ? -4.255 5.796 13.836 1.00 95.19 86 ASP A O 1
ATOM 647 N N . GLN A 1 87 ? -3.264 6.453 15.733 1.00 96.56 87 GLN A N 1
ATOM 648 C CA . GLN A 1 87 ? -4.081 7.668 15.820 1.00 96.56 87 GLN A CA 1
ATOM 649 C C . GLN A 1 87 ? -3.789 8.636 14.668 1.00 96.56 87 GLN A C 1
ATOM 651 O O . GLN A 1 87 ? -4.721 9.235 14.130 1.00 96.56 87 GLN A O 1
ATOM 656 N N . LYS A 1 88 ? -2.521 8.797 14.266 1.00 95.19 88 LYS A N 1
ATOM 657 C CA . LYS A 1 88 ? -2.144 9.682 13.148 1.00 95.19 88 LYS A CA 1
ATOM 658 C C . LYS A 1 88 ? -2.710 9.199 11.811 1.00 95.19 88 LYS A C 1
ATOM 660 O O . LYS A 1 88 ? -3.242 10.014 11.062 1.00 95.19 88 LYS A O 1
ATOM 665 N N . ILE A 1 89 ? -2.625 7.897 11.536 1.00 96.06 89 ILE A N 1
ATOM 666 C CA . ILE A 1 89 ? -3.207 7.274 10.340 1.00 96.06 89 ILE A CA 1
ATOM 667 C C . ILE A 1 89 ? -4.730 7.399 10.364 1.00 96.06 89 ILE A C 1
ATOM 669 O O . ILE A 1 89 ? -5.329 7.824 9.384 1.00 96.06 89 ILE A O 1
ATOM 673 N N . ALA A 1 90 ? -5.376 7.079 11.485 1.00 96.50 90 ALA A N 1
ATOM 674 C CA . ALA A 1 90 ? -6.824 7.216 11.591 1.00 96.50 90 ALA A CA 1
ATOM 675 C C . ALA A 1 90 ? -7.269 8.665 11.339 1.00 96.50 90 ALA A C 1
ATOM 677 O O . ALA A 1 90 ? -8.197 8.910 10.572 1.00 96.50 90 ALA A O 1
ATOM 678 N N . SER A 1 91 ? -6.534 9.627 11.902 1.00 95.38 91 SER A N 1
ATOM 679 C CA . SER A 1 91 ? -6.798 11.054 11.712 1.00 95.38 91 SER A CA 1
ATOM 680 C C . SER A 1 91 ? -6.640 11.481 10.250 1.00 95.38 91 SER A C 1
ATOM 682 O O . SER A 1 91 ? -7.469 12.242 9.757 1.00 95.38 91 SER A O 1
ATOM 684 N N . SER A 1 92 ? -5.622 10.984 9.531 1.00 95.00 92 SER A N 1
ATOM 685 C CA . SER A 1 92 ? -5.436 11.298 8.104 1.00 95.00 92 SER A CA 1
ATOM 686 C C . SER A 1 92 ? -6.516 10.683 7.210 1.00 95.00 92 SER A C 1
ATOM 688 O O . SER A 1 92 ? -6.814 11.227 6.149 1.00 95.00 92 SER A O 1
ATOM 690 N N . LEU A 1 93 ? -7.133 9.588 7.657 1.00 95.31 93 LEU A N 1
ATOM 691 C CA . LEU A 1 93 ? -8.268 8.939 7.001 1.00 95.31 93 LEU A CA 1
ATOM 692 C C . LEU A 1 93 ? -9.632 9.505 7.435 1.00 95.31 93 LEU A C 1
ATOM 694 O O . LEU A 1 93 ? -10.659 9.071 6.918 1.00 95.31 93 LEU A O 1
ATOM 698 N N . GLY A 1 94 ? -9.66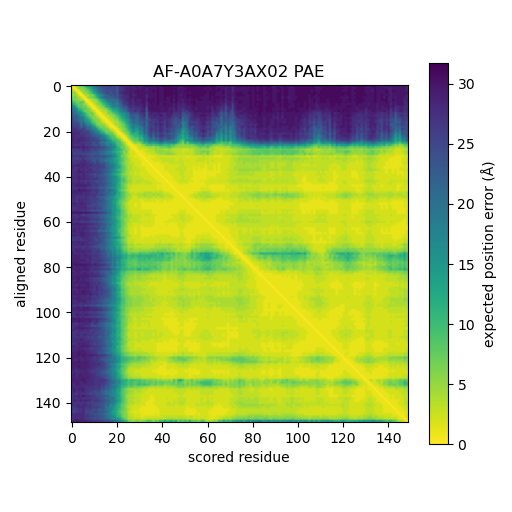7 10.466 8.365 1.00 95.25 94 GLY A N 1
ATOM 699 C CA . GLY A 1 94 ? -10.914 11.044 8.876 1.00 95.25 94 GLY A CA 1
ATOM 700 C C . GLY A 1 94 ? -11.726 10.086 9.756 1.00 95.25 94 GLY A C 1
ATOM 701 O O . GLY A 1 94 ? -12.951 10.173 9.782 1.00 95.25 94 GLY A O 1
ATOM 702 N N . THR A 1 95 ? -11.057 9.171 10.458 1.00 96.31 95 THR A N 1
ATOM 703 C CA . THR A 1 95 ? -11.667 8.148 11.319 1.00 96.31 95 THR A CA 1
ATOM 704 C C . THR A 1 95 ? -10.942 8.039 12.672 1.00 96.31 95 THR A C 1
ATOM 706 O O . THR A 1 95 ? -10.109 8.881 13.014 1.00 96.31 95 THR A O 1
ATOM 709 N N . THR A 1 96 ? -11.262 7.023 13.474 1.00 97.50 96 THR A N 1
ATOM 710 C CA . THR A 1 96 ? -10.644 6.740 14.780 1.00 97.50 96 THR A CA 1
ATOM 711 C C . THR A 1 96 ? -9.806 5.458 14.752 1.00 97.50 96 THR A C 1
ATOM 713 O O . THR A 1 96 ? -9.953 4.613 13.871 1.00 97.50 96 THR A O 1
ATOM 716 N N . ALA A 1 97 ? -8.862 5.327 15.690 1.00 97.19 97 ALA A N 1
ATOM 717 C CA . ALA A 1 97 ? -7.867 4.247 15.679 1.00 97.19 97 ALA A CA 1
ATOM 718 C C . ALA A 1 97 ? -8.479 2.838 15.797 1.00 97.19 97 ALA A C 1
ATOM 720 O O . ALA A 1 97 ? -7.928 1.883 15.266 1.00 97.19 97 ALA A O 1
ATOM 721 N N . ASP A 1 98 ? -9.636 2.712 16.445 1.00 97.12 98 ASP A N 1
ATOM 722 C CA . ASP A 1 98 ? -10.409 1.471 16.562 1.00 97.12 98 ASP A CA 1
ATOM 723 C C . ASP A 1 98 ? -11.147 1.076 15.269 1.00 97.12 98 ASP A C 1
ATOM 725 O O . ASP A 1 98 ? -11.655 -0.037 15.170 1.00 97.12 98 ASP A O 1
ATOM 729 N N . GLN A 1 99 ? -11.198 1.969 14.275 1.00 98.06 99 GLN A N 1
ATOM 730 C CA . GLN A 1 99 ? -11.856 1.748 12.982 1.00 98.06 99 GLN A CA 1
ATOM 731 C C . GLN A 1 99 ? -10.868 1.376 11.871 1.00 98.06 99 GLN A C 1
ATOM 733 O O . GLN A 1 99 ? -11.267 1.255 10.710 1.00 98.06 99 GLN A O 1
ATOM 738 N N . ILE A 1 100 ? -9.585 1.215 12.204 1.00 97.88 100 ILE A N 1
ATOM 739 C CA . ILE A 1 100 ? -8.539 0.854 11.252 1.00 97.88 100 ILE A CA 1
ATOM 740 C C . ILE A 1 100 ? -7.721 -0.337 11.743 1.00 97.88 100 ILE A C 1
ATOM 742 O O . ILE A 1 100 ? -7.573 -0.584 12.937 1.00 97.88 100 ILE A O 1
ATOM 746 N N . GLN A 1 101 ? -7.114 -1.033 10.794 1.00 97.12 101 GLN A N 1
ATOM 747 C CA . GLN A 1 101 ? -6.119 -2.062 11.035 1.00 97.12 101 GLN A CA 1
ATOM 748 C C . GLN A 1 101 ? -4.937 -1.832 10.098 1.00 97.12 101 GLN A C 1
ATOM 750 O O . GLN A 1 101 ? -5.097 -1.829 8.881 1.00 97.12 101 GLN A O 1
ATOM 755 N N . ILE A 1 102 ? -3.739 -1.656 10.654 1.00 97.19 102 ILE A N 1
ATOM 756 C CA . ILE A 1 102 ? -2.500 -1.607 9.868 1.00 97.19 102 ILE A CA 1
ATOM 757 C C . ILE A 1 102 ? -2.077 -3.054 9.598 1.00 97.19 102 ILE A C 1
ATOM 759 O O . ILE A 1 102 ? -1.765 -3.787 10.536 1.00 97.19 102 ILE A O 1
ATOM 763 N N . ASN A 1 103 ? -2.085 -3.476 8.336 1.00 97.00 103 ASN A N 1
ATOM 764 C CA . ASN A 1 103 ? -1.770 -4.858 7.964 1.00 97.00 103 ASN A CA 1
ATOM 765 C C . ASN A 1 103 ? -0.273 -5.074 7.760 1.00 97.00 103 ASN A C 1
ATOM 767 O O . ASN A 1 103 ? 0.263 -6.122 8.125 1.00 97.00 103 ASN A O 1
ATOM 771 N N . ASP A 1 104 ? 0.386 -4.101 7.129 1.00 98.25 104 ASP A N 1
ATOM 772 C CA . ASP A 1 104 ? 1.794 -4.211 6.771 1.00 98.25 104 ASP A CA 1
ATOM 773 C C . ASP A 1 104 ? 2.435 -2.849 6.489 1.00 98.25 104 ASP A C 1
ATOM 775 O O . ASP A 1 104 ? 1.747 -1.850 6.252 1.00 98.25 104 ASP A O 1
ATOM 779 N N . MET A 1 105 ? 3.767 -2.833 6.482 1.00 97.19 105 MET A N 1
ATOM 780 C CA . MET A 1 105 ? 4.585 -1.671 6.162 1.00 97.19 105 MET A CA 1
ATOM 781 C C . MET A 1 105 ? 5.808 -2.088 5.340 1.00 97.19 105 MET A C 1
ATOM 783 O O . MET A 1 105 ? 6.526 -3.011 5.714 1.00 97.19 105 MET A O 1
ATOM 787 N N . ALA A 1 106 ? 6.105 -1.354 4.268 1.00 97.62 106 ALA A N 1
ATOM 788 C CA . ALA A 1 106 ? 7.294 -1.580 3.447 1.00 97.62 106 ALA A CA 1
ATOM 789 C C . ALA A 1 106 ? 7.993 -0.262 3.101 1.00 97.62 106 ALA A C 1
ATOM 791 O O . ALA A 1 106 ? 7.351 0.768 2.912 1.00 97.62 106 ALA A O 1
ATOM 792 N N . VAL A 1 107 ? 9.322 -0.287 2.995 1.00 95.31 107 VAL A N 1
ATOM 793 C CA . VAL A 1 107 ? 10.123 0.893 2.642 1.00 95.31 107 VAL A CA 1
ATOM 794 C C . VAL A 1 107 ? 10.574 0.781 1.195 1.00 95.31 107 VAL A C 1
ATOM 796 O O . VAL A 1 107 ? 11.198 -0.209 0.814 1.00 95.31 107 VAL A O 1
ATOM 799 N N . ASN A 1 108 ? 10.300 1.811 0.398 1.00 95.81 108 ASN A N 1
ATOM 800 C CA . ASN A 1 108 ? 10.799 1.896 -0.965 1.00 95.81 108 ASN A CA 1
ATOM 801 C C . ASN A 1 108 ? 12.337 2.017 -0.936 1.00 95.81 108 ASN A C 1
ATOM 803 O O . ASN A 1 108 ? 12.865 2.967 -0.348 1.00 95.81 108 ASN A O 1
ATOM 807 N N . PRO A 1 109 ? 13.087 1.097 -1.568 1.00 94.31 109 PRO A N 1
ATOM 808 C CA . PRO A 1 109 ? 14.544 1.086 -1.498 1.00 94.31 109 PRO A CA 1
ATOM 809 C C . PRO A 1 109 ? 15.198 2.277 -2.210 1.00 94.31 109 PRO A C 1
ATOM 811 O O . PRO A 1 109 ? 16.337 2.606 -1.873 1.00 94.31 109 PRO A O 1
ATOM 814 N N . ILE A 1 110 ? 14.504 2.930 -3.147 1.00 94.00 110 ILE A N 1
ATOM 815 C CA . ILE A 1 110 ? 15.007 4.069 -3.926 1.00 94.00 110 ILE A CA 1
ATOM 816 C C . ILE A 1 110 ? 14.723 5.377 -3.187 1.00 94.00 110 ILE A C 1
ATOM 818 O O . ILE A 1 110 ? 15.645 6.119 -2.846 1.00 94.00 110 ILE A O 1
ATOM 822 N N . SER A 1 111 ? 13.447 5.644 -2.902 1.00 93.62 111 SER A N 1
ATOM 823 C CA . SER A 1 111 ? 13.024 6.913 -2.301 1.00 93.62 111 SER A CA 1
ATOM 824 C C . SER A 1 111 ? 13.172 6.962 -0.783 1.00 93.62 111 SER A C 1
ATOM 826 O O . SER A 1 111 ? 13.147 8.045 -0.194 1.00 93.62 111 SER A O 1
ATOM 828 N N . LYS A 1 112 ? 13.316 5.802 -0.129 1.00 93.12 112 LYS A N 1
ATOM 829 C CA . LYS A 1 112 ? 13.253 5.625 1.333 1.00 93.12 112 LYS A CA 1
ATOM 830 C C . LYS A 1 112 ? 11.901 6.008 1.945 1.00 93.12 112 LYS A C 1
ATOM 832 O O . LYS A 1 112 ? 11.798 6.133 3.162 1.00 93.12 112 LYS A O 1
ATOM 837 N N . SER A 1 113 ? 10.860 6.194 1.131 1.00 93.56 113 SER A N 1
ATOM 838 C CA . SER A 1 113 ? 9.503 6.423 1.630 1.00 93.56 113 SER A CA 1
ATOM 839 C C . SER A 1 113 ? 8.898 5.148 2.203 1.00 93.56 113 SER A C 1
ATOM 841 O O . SER A 1 113 ? 9.084 4.058 1.664 1.00 93.56 113 SER A O 1
ATOM 843 N N . ILE A 1 114 ? 8.144 5.307 3.287 1.00 95.75 114 ILE A N 1
ATOM 844 C CA . ILE A 1 114 ? 7.453 4.215 3.966 1.00 95.75 114 ILE A CA 1
ATOM 845 C C . ILE A 1 114 ? 6.030 4.126 3.422 1.00 95.75 114 ILE A C 1
ATOM 847 O O . ILE A 1 114 ? 5.333 5.136 3.359 1.00 95.75 114 ILE A O 1
ATOM 851 N N . TYR A 1 115 ? 5.603 2.929 3.044 1.00 97.81 115 TYR A N 1
ATOM 852 C CA . TYR A 1 115 ? 4.248 2.625 2.610 1.00 97.81 115 TYR A CA 1
ATOM 853 C C . TYR A 1 115 ? 3.564 1.758 3.656 1.00 97.81 115 TYR A C 1
ATOM 855 O O . TYR A 1 115 ? 4.194 0.870 4.226 1.00 97.81 115 TYR A O 1
ATOM 863 N N . PHE A 1 116 ? 2.280 2.003 3.878 1.00 98.19 116 PHE A N 1
ATOM 864 C CA . PHE A 1 116 ? 1.437 1.272 4.810 1.00 98.19 116 PHE A CA 1
ATOM 865 C C . PHE A 1 116 ? 0.232 0.710 4.077 1.00 98.19 116 PHE A C 1
ATOM 867 O O . PHE A 1 116 ? -0.437 1.428 3.333 1.00 98.19 116 PHE A O 1
ATOM 874 N N . SER A 1 117 ? -0.065 -0.555 4.348 1.00 98.25 117 SER A N 1
ATOM 875 C CA . SER A 1 117 ? -1.369 -1.128 4.058 1.00 98.25 117 SER A CA 1
ATOM 876 C C . SER A 1 117 ? -2.252 -0.967 5.285 1.00 98.25 117 SER A C 1
ATOM 878 O O . SER A 1 117 ? -1.886 -1.397 6.384 1.00 98.25 117 SER A O 1
ATOM 880 N N . VAL A 1 118 ? -3.415 -0.357 5.091 1.00 98.12 118 VAL A N 1
ATOM 881 C CA . VAL A 1 118 ? -4.399 -0.120 6.141 1.00 98.12 118 VAL A CA 1
ATOM 882 C C . VAL A 1 118 ? -5.754 -0.604 5.654 1.00 98.12 118 VAL A C 1
ATOM 884 O O . VAL A 1 118 ? -6.195 -0.211 4.582 1.00 98.12 118 VAL A O 1
ATOM 887 N N . ASN A 1 119 ? -6.437 -1.427 6.440 1.00 96.62 119 ASN A N 1
ATOM 888 C CA . ASN A 1 119 ? -7.852 -1.703 6.233 1.00 96.62 119 ASN A CA 1
ATOM 889 C C . ASN A 1 119 ? -8.682 -0.790 7.128 1.00 96.62 119 ASN A C 1
ATOM 891 O O . ASN A 1 119 ? -8.383 -0.633 8.311 1.00 96.62 119 ASN A O 1
ATOM 895 N N . ILE A 1 120 ? -9.748 -0.233 6.573 1.00 96.31 120 ILE A N 1
ATOM 896 C CA . ILE A 1 120 ? -10.848 0.322 7.360 1.00 96.31 120 ILE A CA 1
ATOM 897 C C . ILE A 1 120 ? -11.745 -0.852 7.781 1.00 96.31 120 ILE A C 1
ATOM 899 O O . ILE A 1 120 ? -11.824 -1.860 7.077 1.00 96.31 120 ILE A O 1
ATOM 903 N N . ILE A 1 121 ? -12.410 -0.756 8.934 1.00 93.25 121 ILE A N 1
ATOM 904 C CA . ILE A 1 121 ? -13.265 -1.828 9.478 1.00 93.25 121 ILE A CA 1
ATOM 905 C C . ILE A 1 121 ? -14.393 -2.266 8.526 1.00 93.25 121 ILE A C 1
ATOM 907 O O . ILE A 1 121 ? -14.875 -3.393 8.611 1.00 93.25 121 ILE A O 1
ATOM 911 N N . ASP A 1 122 ? -14.790 -1.397 7.593 1.00 91.50 122 ASP A N 1
ATOM 912 C CA . ASP A 1 122 ? -15.753 -1.701 6.530 1.00 91.50 122 ASP A CA 1
ATOM 913 C C . ASP A 1 122 ? -15.184 -2.620 5.428 1.00 91.50 122 ASP A C 1
ATOM 915 O O . ASP A 1 122 ? -15.902 -3.027 4.514 1.00 91.50 122 ASP A O 1
ATOM 919 N N . GLY A 1 123 ? -13.904 -2.981 5.531 1.00 90.38 123 GLY A N 1
ATOM 920 C CA . GLY A 1 123 ? -13.190 -3.857 4.614 1.00 90.38 123 GLY A CA 1
ATOM 921 C C . GLY A 1 123 ? -12.468 -3.132 3.480 1.00 90.38 123 GLY A C 1
ATOM 922 O O . GLY A 1 123 ? -11.878 -3.823 2.645 1.00 90.38 123 GLY A O 1
ATOM 923 N N . THR A 1 124 ? -12.494 -1.795 3.440 1.00 94.69 124 THR A N 1
ATOM 924 C CA . THR A 1 124 ? -11.817 -0.986 2.417 1.00 94.69 124 THR A CA 1
ATOM 925 C C . THR A 1 124 ? -10.298 -1.018 2.613 1.00 94.69 124 THR A C 1
ATOM 927 O O . THR A 1 124 ? -9.818 -0.534 3.644 1.00 94.69 124 THR A O 1
ATOM 930 N N . PRO A 1 125 ? -9.518 -1.532 1.642 1.00 97.06 125 PRO A N 1
ATOM 931 C CA . PRO A 1 125 ? -8.065 -1.457 1.691 1.00 97.06 125 PRO A CA 1
ATOM 932 C C . PRO A 1 125 ? -7.575 -0.077 1.235 1.00 97.06 125 PRO A C 1
ATOM 934 O O . PRO A 1 125 ? -8.025 0.464 0.223 1.00 97.06 125 PRO A O 1
ATOM 937 N N . VAL A 1 126 ? -6.611 0.479 1.961 1.00 97.88 126 VAL A N 1
ATOM 938 C CA . VAL A 1 126 ? -6.011 1.787 1.702 1.00 97.88 126 VAL A CA 1
ATOM 939 C C . VAL A 1 126 ? -4.492 1.663 1.703 1.00 97.88 126 VAL A C 1
ATOM 941 O O . VAL A 1 126 ? -3.894 1.159 2.654 1.00 97.88 126 VAL A O 1
ATOM 944 N N . LEU A 1 127 ? -3.865 2.176 0.644 1.00 98.44 127 LEU A N 1
ATOM 945 C CA . LEU A 1 127 ? -2.417 2.319 0.554 1.00 98.44 127 LEU A CA 1
ATOM 946 C C . LEU A 1 127 ? -2.026 3.747 0.931 1.00 98.44 127 LEU A C 1
ATOM 948 O O . LEU A 1 127 ? -2.418 4.708 0.265 1.00 98.44 127 LEU A O 1
ATOM 952 N N . LEU A 1 128 ? -1.233 3.887 1.986 1.00 98.06 128 LEU A N 1
ATOM 953 C CA . LEU A 1 128 ? -0.709 5.174 2.426 1.00 98.06 128 LEU A CA 1
ATOM 954 C C . LEU A 1 128 ? 0.796 5.239 2.215 1.00 98.06 128 LEU A C 1
ATOM 956 O O . LEU A 1 128 ? 1.500 4.263 2.448 1.00 98.06 128 LEU A O 1
ATOM 960 N N . LYS A 1 129 ? 1.296 6.412 1.843 1.00 96.69 129 LYS A N 1
ATOM 961 C CA . LYS A 1 129 ? 2.716 6.755 1.838 1.00 96.69 129 LYS A CA 1
ATOM 962 C C . LYS A 1 129 ? 2.982 7.780 2.928 1.00 96.69 129 LYS A C 1
ATOM 964 O O . LYS A 1 129 ? 2.280 8.780 3.024 1.00 96.69 129 LYS A O 1
ATOM 969 N N . LEU A 1 130 ? 4.022 7.568 3.719 1.00 93.94 130 LEU A N 1
ATOM 970 C CA . LEU A 1 130 ? 4.525 8.563 4.653 1.00 93.94 130 LEU A CA 1
ATOM 971 C C . LEU A 1 130 ? 5.559 9.455 3.959 1.00 93.94 130 LEU A C 1
ATOM 973 O O . LEU A 1 130 ? 6.568 8.982 3.420 1.00 93.94 130 LEU A O 1
ATOM 977 N N . LYS A 1 131 ? 5.311 10.763 4.001 1.00 80.38 131 LYS A N 1
ATOM 978 C CA . LYS A 1 131 ? 6.204 11.807 3.503 1.00 80.38 131 LYS A CA 1
ATOM 979 C C . LYS A 1 131 ? 6.551 12.739 4.662 1.00 80.38 131 LYS A C 1
ATOM 981 O O . LYS A 1 131 ? 5.738 13.562 5.078 1.00 80.38 131 LYS A O 1
ATOM 986 N N . GLY A 1 132 ? 7.751 12.580 5.217 1.00 79.50 132 GLY A N 1
ATOM 987 C CA . GLY A 1 132 ? 8.118 13.216 6.480 1.00 79.50 132 GLY A CA 1
ATO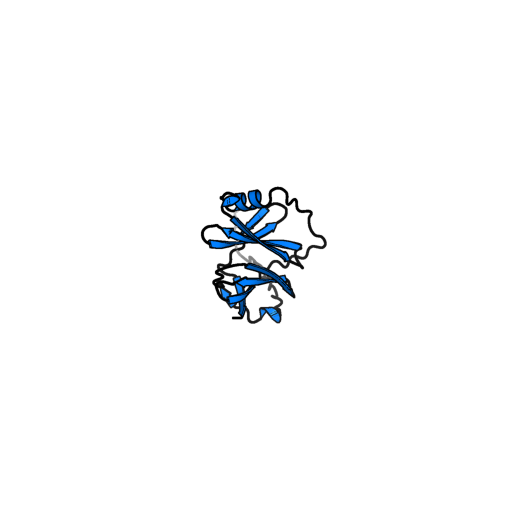M 988 C C . GLY A 1 132 ? 7.220 12.714 7.613 1.00 79.50 132 GLY A C 1
ATOM 989 O O . GLY A 1 132 ? 7.351 11.574 8.050 1.00 79.50 132 GLY A O 1
ATOM 990 N N . GLN A 1 133 ? 6.286 13.553 8.067 1.00 82.56 133 GLN A N 1
ATOM 991 C CA . GLN A 1 133 ? 5.319 13.218 9.124 1.00 82.56 133 GLN A CA 1
ATOM 992 C C . GLN A 1 133 ? 3.864 13.126 8.631 1.00 82.56 133 GLN A C 1
ATOM 994 O O . GLN A 1 133 ? 2.972 12.860 9.435 1.00 82.56 133 GLN A O 1
ATOM 999 N N . GLU A 1 134 ? 3.619 13.341 7.337 1.00 87.81 134 GLU A N 1
ATOM 1000 C CA . GLU A 1 134 ? 2.276 13.360 6.749 1.00 87.81 134 GLU A CA 1
ATOM 1001 C C . GLU A 1 134 ? 1.976 12.081 5.963 1.00 87.81 134 GLU A C 1
ATOM 1003 O O . GLU A 1 134 ? 2.843 11.544 5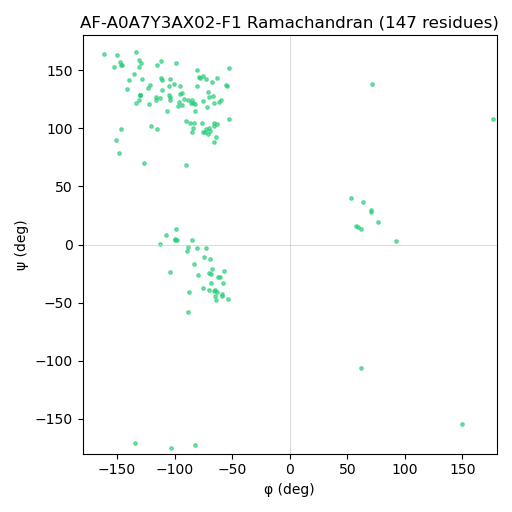.269 1.00 87.81 134 GLU A O 1
ATOM 1008 N N . PHE A 1 135 ? 0.727 11.619 6.046 1.00 94.25 135 PHE A N 1
ATOM 1009 C CA . PHE A 1 135 ? 0.236 10.465 5.298 1.00 94.25 135 PHE A CA 1
ATOM 1010 C C . PHE A 1 135 ? -0.473 10.916 4.023 1.00 94.25 135 PHE A C 1
ATOM 1012 O O . PHE A 1 135 ? -1.452 11.656 4.070 1.00 94.25 135 PHE A O 1
ATOM 1019 N N . GLU A 1 136 ? 0.007 10.421 2.892 1.00 95.00 136 GLU A N 1
ATOM 1020 C CA . GLU A 1 136 ? -0.549 10.636 1.563 1.00 95.00 136 GLU A CA 1
ATOM 1021 C C . GLU A 1 136 ? -1.271 9.366 1.101 1.00 95.00 136 GLU A C 1
ATOM 1023 O O . GLU A 1 136 ? -0.699 8.275 1.128 1.00 95.00 136 GLU A O 1
ATOM 1028 N N . HIS A 1 137 ? -2.525 9.493 0.661 1.00 95.19 137 HIS A N 1
ATOM 1029 C CA . HIS A 1 137 ? -3.251 8.381 0.050 1.00 95.19 137 HIS A CA 1
ATOM 1030 C C . HIS A 1 137 ? -2.762 8.136 -1.378 1.00 95.19 137 HIS A C 1
ATOM 1032 O O . HIS A 1 137 ? -2.830 9.021 -2.232 1.00 95.19 137 HIS A O 1
ATOM 1038 N N . ILE A 1 138 ? -2.324 6.908 -1.647 1.00 96.50 138 ILE A N 1
ATOM 1039 C CA . ILE A 1 138 ? -1.899 6.475 -2.974 1.00 96.50 138 ILE A CA 1
ATOM 1040 C C . ILE A 1 138 ? -3.102 5.908 -3.720 1.00 96.50 138 ILE A C 1
ATOM 1042 O O . ILE A 1 138 ? -3.571 4.805 -3.444 1.00 96.50 138 ILE A O 1
ATOM 1046 N N . SER A 1 139 ? -3.610 6.674 -4.685 1.00 94.81 139 SER A N 1
ATOM 1047 C CA . SER A 1 139 ? -4.742 6.238 -5.498 1.00 94.81 139 SER A CA 1
ATOM 1048 C C . SER A 1 139 ? -4.347 5.115 -6.457 1.00 94.81 139 SER A C 1
ATOM 1050 O O . SER A 1 139 ? -3.396 5.254 -7.219 1.00 94.81 139 SER A O 1
ATOM 1052 N N . LEU A 1 140 ? -5.142 4.042 -6.484 1.00 95.88 140 LEU A N 1
ATOM 1053 C CA . LEU A 1 140 ? -4.993 2.931 -7.432 1.00 95.88 140 LEU A CA 1
ATOM 1054 C C . LEU A 1 140 ? -5.943 3.020 -8.637 1.00 95.88 140 LEU A C 1
ATOM 1056 O O . LEU A 1 140 ? -6.140 2.038 -9.341 1.00 95.88 140 LEU A O 1
ATOM 1060 N N . LYS A 1 141 ? -6.587 4.170 -8.870 1.00 95.62 141 LYS A N 1
ATOM 1061 C CA . LYS A 1 141 ? -7.595 4.301 -9.938 1.00 95.62 141 LYS A CA 1
ATOM 1062 C C . LYS A 1 141 ? -6.999 4.220 -11.346 1.00 95.62 141 LYS A C 1
ATOM 1064 O O . LYS A 1 141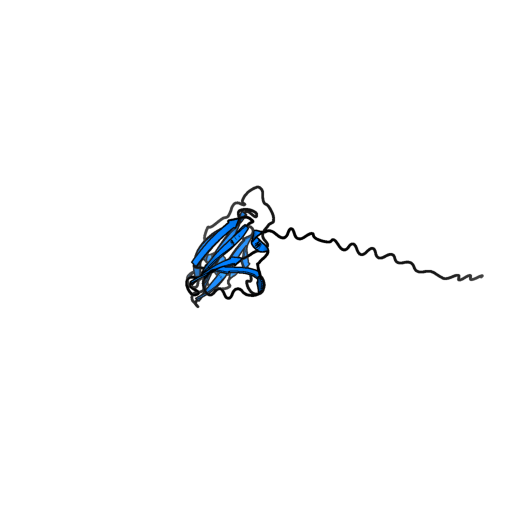 ? -7.676 3.743 -12.251 1.00 95.62 141 LYS A O 1
ATOM 1069 N N . ASP A 1 142 ? -5.775 4.707 -11.513 1.00 96.44 142 ASP A N 1
ATOM 1070 C CA . ASP A 1 142 ? -5.056 4.731 -12.786 1.00 96.44 142 ASP A CA 1
ATOM 1071 C C . ASP A 1 142 ? -3.553 4.581 -12.527 1.00 96.44 142 ASP A C 1
ATOM 1073 O O . ASP A 1 142 ? -2.803 5.554 -12.464 1.00 96.44 142 ASP A O 1
ATOM 1077 N N . VAL A 1 143 ? -3.126 3.345 -12.280 1.00 96.94 143 VAL A N 1
ATOM 1078 C CA . VAL A 1 143 ? -1.727 2.989 -12.018 1.00 96.94 143 VAL A CA 1
ATOM 1079 C C . VAL A 1 143 ? -1.197 2.085 -13.118 1.00 96.94 143 VAL A C 1
ATOM 1081 O O . VAL A 1 143 ? -1.956 1.386 -13.784 1.00 96.94 143 VAL A O 1
ATOM 1084 N N . SER A 1 144 ? 0.120 2.101 -13.316 1.00 97.25 144 SER A N 1
ATOM 1085 C CA . SER A 1 144 ? 0.800 1.137 -14.180 1.00 97.25 144 SER A CA 1
ATOM 1086 C C . SER A 1 144 ? 1.076 -0.133 -13.377 1.00 97.25 144 SER A C 1
ATOM 1088 O O . SER A 1 144 ? 1.718 -0.057 -12.326 1.00 97.25 144 SER A O 1
ATOM 1090 N N . TYR A 1 145 ? 0.567 -1.277 -13.832 1.00 97.62 145 TYR A N 1
ATOM 1091 C CA . TYR A 1 145 ? 0.652 -2.530 -13.094 1.00 97.62 145 TYR A CA 1
ATOM 1092 C C . TYR A 1 145 ? 0.694 -3.788 -13.966 1.00 97.62 145 TYR A C 1
ATOM 1094 O O . TYR A 1 145 ? 0.300 -3.783 -15.133 1.00 97.62 145 TYR A O 1
ATOM 1102 N N . ASP A 1 146 ? 1.112 -4.883 -13.340 1.00 97.25 146 ASP A N 1
ATOM 1103 C CA . ASP A 1 146 ? 0.937 -6.259 -13.808 1.00 97.25 146 ASP A CA 1
ATOM 1104 C C . ASP A 1 146 ? 0.442 -7.140 -12.646 1.00 97.25 146 ASP A C 1
ATOM 1106 O O . ASP A 1 146 ? 0.469 -6.715 -11.484 1.00 97.25 146 ASP A O 1
ATOM 1110 N N . LYS A 1 147 ? -0.047 -8.348 -12.933 1.00 96.25 147 LYS A N 1
ATOM 1111 C CA . LYS A 1 147 ? -0.540 -9.280 -11.910 1.00 96.25 147 LYS A CA 1
ATOM 1112 C C . LYS A 1 147 ? -0.264 -10.740 -12.254 1.00 96.25 147 LYS A C 1
ATOM 1114 O O . LYS A 1 147 ? -0.191 -11.114 -13.421 1.00 96.25 147 LYS A O 1
ATOM 1119 N N . ILE A 1 148 ? -0.185 -11.566 -11.217 1.00 94.94 148 ILE A N 1
ATOM 1120 C CA . ILE A 1 148 ? -0.162 -13.027 -11.317 1.00 94.94 148 ILE A CA 1
ATOM 1121 C C . ILE A 1 148 ? -1.225 -13.628 -10.393 1.00 94.94 148 ILE A C 1
ATOM 1123 O O . ILE A 1 148 ? -1.452 -13.112 -9.296 1.00 94.94 148 ILE A O 1
ATOM 1127 N N . GLU A 1 149 ? -1.864 -14.695 -10.870 1.00 88.88 149 GLU A N 1
ATOM 1128 C CA . GLU A 1 149 ? -2.939 -15.466 -10.225 1.00 88.88 149 GLU A CA 1
ATOM 1129 C C . GLU A 1 149 ? -2.549 -16.951 -10.173 1.00 88.88 149 GLU A C 1
ATOM 1131 O O . GLU A 1 149 ? -1.871 -17.410 -11.127 1.00 88.88 149 GLU A O 1
#

Foldseek 3Di:
DDDDDDDDDDDDPPPPPPPPPPPPCDPVLVPWDKFFPPAQFFQDWEADPPQWIWGQRPVVRKIKTFDLVQQAADPDADDEDCVVVLQQVQVLVVHGSVQKDWNDWYARPGNRWIWTWMAGNVSDTWIWIDDRHHTDTRDRGITTMDMDD

Secondary structure (DSSP, 8-state):
--------------------------TTTTTPEEE--------EEEE-GGGPEEEEETTTTEEEEEE-------SSPPP---TTHHHHHHHHTTS-GGGEEEEEEEE-TTT--EEEEEEETTS-EEEEEEETTEEEE---SSEEEEEE-